Protein AF-A0A966BXL5-F1 (afdb_monomer)

Radius of gyration: 26.6 Å; Cα contacts (8 Å, |Δi|>4): 83; chains: 1; bounding box: 52×57×82 Å

Structure (mmCIF, N/CA/C/O backbone):
data_AF-A0A966BXL5-F1
#
_entry.id   AF-A0A966BXL5-F1
#
loop_
_atom_site.group_PDB
_atom_site.id
_atom_site.type_symbol
_atom_site.label_atom_id
_atom_site.label_alt_id
_atom_site.label_comp_id
_atom_site.label_asym_id
_atom_site.label_entity_id
_atom_site.label_seq_id
_atom_site.pdbx_PDB_ins_code
_atom_site.Cartn_x
_atom_site.Cartn_y
_atom_site.Cartn_z
_atom_site.occupancy
_atom_site.B_iso_or_equiv
_atom_site.auth_seq_id
_atom_site.auth_comp_id
_atom_site.auth_asym_id
_atom_site.auth_atom_id
_atom_site.pdbx_PDB_model_num
ATOM 1 N N . SER A 1 1 ? -5.227 21.941 1.242 1.00 85.50 1 SER A N 1
ATOM 2 C CA . SER A 1 1 ? -5.833 23.033 0.444 1.00 85.50 1 SER A CA 1
ATOM 3 C C . SER A 1 1 ? -5.958 22.589 -1.013 1.00 85.50 1 SER A C 1
ATOM 5 O O . SER A 1 1 ? -5.405 21.551 -1.364 1.00 85.50 1 SER A O 1
ATOM 7 N N . GLU A 1 2 ? -6.672 23.326 -1.870 1.00 92.81 2 GLU A N 1
ATOM 8 C CA . GLU A 1 2 ? -6.694 23.043 -3.322 1.00 92.81 2 GLU A CA 1
ATOM 9 C C . GLU A 1 2 ? -5.285 23.090 -3.938 1.00 92.81 2 GLU A C 1
ATOM 11 O O . GLU A 1 2 ? -4.953 22.291 -4.808 1.00 92.81 2 GLU A O 1
ATOM 16 N N . GLU A 1 3 ? -4.419 23.975 -3.438 1.00 92.44 3 GLU A N 1
ATOM 17 C CA . GLU A 1 3 ? -3.019 24.077 -3.865 1.00 92.44 3 GLU A CA 1
ATOM 18 C C . GLU A 1 3 ? -2.235 22.786 -3.590 1.00 92.44 3 GLU A C 1
ATOM 20 O O . GLU A 1 3 ? -1.544 22.294 -4.478 1.00 92.44 3 GLU A O 1
ATOM 25 N N . GLU A 1 4 ? -2.388 22.188 -2.403 1.00 88.31 4 GLU A N 1
ATOM 26 C CA . GLU A 1 4 ? -1.757 20.899 -2.072 1.00 88.31 4 GLU A CA 1
ATOM 27 C C . GLU A 1 4 ? -2.252 19.770 -2.981 1.00 88.31 4 GLU A C 1
ATOM 29 O O . GLU A 1 4 ? -1.454 18.964 -3.459 1.00 88.31 4 GLU A O 1
ATOM 34 N N . GLN A 1 5 ? -3.560 19.726 -3.260 1.00 89.19 5 GLN A N 1
ATOM 35 C CA . GLN A 1 5 ? -4.123 18.734 -4.180 1.00 89.19 5 GLN A CA 1
ATOM 36 C C . GLN A 1 5 ? -3.528 18.892 -5.583 1.00 89.19 5 GLN A C 1
ATOM 38 O O . GLN A 1 5 ? -3.108 17.905 -6.184 1.00 89.19 5 GLN A O 1
ATOM 43 N N . ASN A 1 6 ? -3.418 20.127 -6.075 1.00 93.88 6 ASN A N 1
ATOM 44 C CA . ASN A 1 6 ? -2.810 20.416 -7.370 1.00 93.88 6 ASN A CA 1
ATOM 45 C C . ASN A 1 6 ? -1.331 20.010 -7.414 1.00 93.88 6 ASN A C 1
ATOM 47 O O . ASN A 1 6 ? -0.905 19.391 -8.387 1.00 93.88 6 ASN A O 1
ATOM 51 N N . ILE A 1 7 ? -0.558 20.286 -6.360 1.00 91.94 7 ILE A N 1
ATOM 52 C CA . ILE A 1 7 ? 0.851 19.869 -6.265 1.00 91.94 7 ILE A CA 1
ATOM 53 C C . ILE A 1 7 ? 0.980 18.345 -6.396 1.00 91.94 7 ILE A C 1
ATOM 55 O O . ILE A 1 7 ? 1.804 17.868 -7.177 1.00 91.94 7 ILE A O 1
ATOM 59 N N . ILE A 1 8 ? 0.142 17.582 -5.688 1.00 90.25 8 ILE A N 1
ATOM 60 C CA . ILE A 1 8 ? 0.148 16.112 -5.745 1.00 90.25 8 ILE A CA 1
ATOM 61 C C . ILE A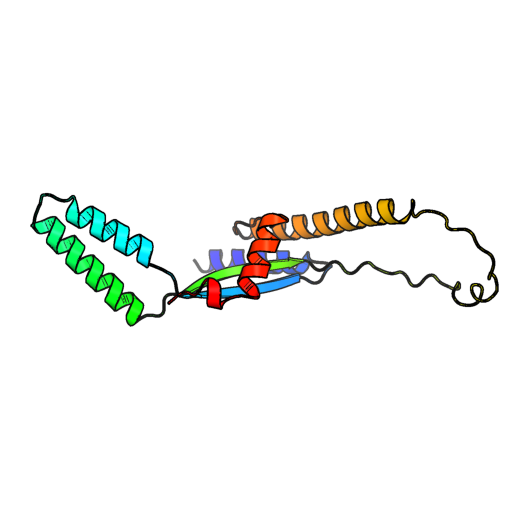 1 8 ? -0.223 15.615 -7.147 1.00 90.25 8 ILE A C 1
ATOM 63 O O . ILE A 1 8 ? 0.428 14.710 -7.670 1.00 90.25 8 ILE A O 1
ATOM 67 N N . ILE A 1 9 ? -1.234 16.219 -7.780 1.00 92.00 9 ILE A N 1
ATOM 68 C CA . ILE A 1 9 ? -1.662 15.860 -9.139 1.00 92.00 9 ILE A CA 1
ATOM 69 C C . ILE A 1 9 ? -0.531 16.102 -10.145 1.00 92.00 9 ILE A C 1
ATOM 71 O O . ILE A 1 9 ? -0.229 15.212 -10.940 1.00 92.00 9 ILE A O 1
ATOM 75 N N . TYR A 1 10 ? 0.137 17.257 -10.089 1.00 93.31 10 TYR A N 1
ATOM 76 C CA . TYR A 1 10 ? 1.263 17.552 -10.976 1.00 93.31 10 TYR A CA 1
ATOM 77 C C . TYR A 1 10 ? 2.456 16.627 -10.724 1.00 93.31 10 TYR A C 1
ATOM 79 O O . TYR A 1 10 ? 3.083 16.166 -11.677 1.00 93.31 10 TYR A O 1
ATOM 87 N N . ALA A 1 11 ? 2.755 16.302 -9.464 1.00 92.06 11 ALA A N 1
ATOM 88 C CA . ALA A 1 11 ? 3.804 15.344 -9.128 1.00 92.06 11 ALA A CA 1
ATOM 89 C C . ALA A 1 11 ? 3.490 13.944 -9.686 1.00 92.06 11 ALA A C 1
ATOM 91 O O . ALA A 1 11 ? 4.357 13.312 -10.289 1.00 92.06 11 ALA A O 1
ATOM 92 N N . TYR A 1 12 ? 2.238 13.490 -9.569 1.00 92.69 12 TYR A N 1
ATOM 93 C CA . TYR A 1 12 ? 1.795 12.216 -10.137 1.00 92.69 12 TYR A CA 1
ATOM 94 C C . TYR A 1 12 ? 1.835 12.209 -11.669 1.00 92.69 12 TYR A C 1
ATOM 96 O O . TYR A 1 12 ? 2.306 11.245 -12.269 1.00 92.69 12 TYR A O 1
ATOM 104 N N . GLN A 1 13 ? 1.418 13.299 -12.315 1.00 93.75 13 G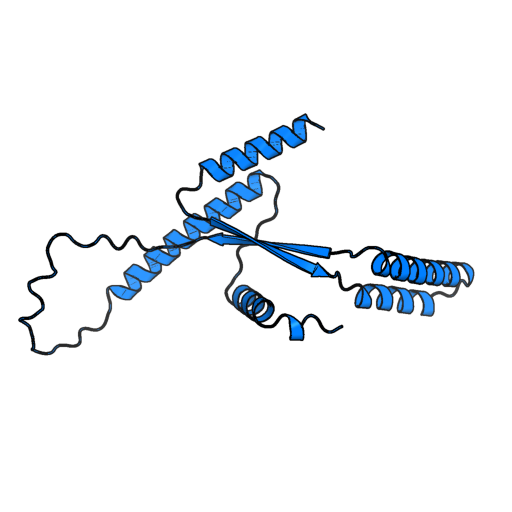LN A N 1
ATOM 105 C CA . GLN A 1 13 ? 1.534 13.450 -13.764 1.00 93.75 13 GLN A CA 1
ATOM 106 C C . GLN A 1 13 ? 2.998 13.380 -14.219 1.00 93.75 13 GLN A C 1
ATOM 108 O O . GLN A 1 13 ? 3.314 12.671 -15.174 1.00 93.75 13 GLN A O 1
ATOM 113 N N . ASN A 1 14 ? 3.898 14.082 -13.526 1.00 92.81 14 ASN A N 1
ATOM 114 C CA . ASN A 1 14 ? 5.327 14.043 -13.820 1.00 92.81 14 ASN A CA 1
ATOM 115 C C . ASN A 1 14 ? 5.889 12.629 -13.663 1.00 92.81 14 ASN A C 1
ATOM 117 O O . ASN A 1 14 ? 6.592 12.167 -14.557 1.00 92.81 14 ASN A O 1
ATOM 121 N N . PHE A 1 15 ? 5.524 11.922 -12.591 1.00 92.81 15 PHE A N 1
ATOM 122 C CA . PHE A 1 15 ? 5.886 10.520 -12.397 1.00 92.81 15 PHE A CA 1
ATOM 123 C C . PHE A 1 15 ? 5.473 9.657 -13.595 1.00 92.81 15 PHE A C 1
ATOM 125 O O . PHE A 1 15 ? 6.332 8.997 -14.180 1.00 92.81 15 PHE A O 1
ATOM 132 N N . LEU A 1 16 ? 4.203 9.716 -14.011 1.00 91.81 16 LEU A N 1
ATOM 133 C CA . LEU A 1 16 ? 3.710 8.941 -15.154 1.00 91.81 16 LEU A CA 1
ATOM 134 C C . LEU A 1 16 ? 4.462 9.266 -16.450 1.00 91.81 16 LEU A C 1
ATOM 136 O O . LEU A 1 16 ? 4.790 8.356 -17.205 1.00 91.81 16 LEU A O 1
ATOM 140 N N . ASN A 1 17 ? 4.786 10.540 -16.679 1.00 91.81 17 ASN A N 1
ATOM 141 C CA . ASN A 1 17 ? 5.532 10.976 -17.861 1.00 91.81 17 ASN A CA 1
ATOM 142 C C . ASN A 1 17 ? 6.990 10.497 -17.875 1.00 91.81 17 ASN A C 1
ATOM 144 O O . ASN A 1 17 ? 7.607 10.483 -18.937 1.00 91.81 17 ASN A O 1
ATOM 148 N N . THR A 1 18 ? 7.561 10.137 -16.721 1.00 90.62 18 THR A N 1
ATOM 149 C CA . THR A 1 18 ? 8.934 9.616 -16.672 1.00 90.62 18 THR A CA 1
ATOM 150 C C . THR A 1 18 ? 9.027 8.143 -17.063 1.00 90.62 18 THR A C 1
ATOM 152 O O . THR A 1 18 ? 10.097 7.708 -17.480 1.00 90.62 18 THR A O 1
ATOM 155 N N . LEU A 1 19 ? 7.945 7.370 -16.926 1.00 90.81 19 LEU A N 1
ATOM 156 C CA . LEU A 1 19 ? 7.962 5.926 -17.153 1.00 90.81 19 LEU A CA 1
ATOM 157 C C . LEU A 1 19 ? 8.064 5.609 -18.651 1.00 90.81 19 LEU A C 1
ATOM 159 O O . LEU A 1 19 ? 7.159 5.910 -19.425 1.00 90.81 19 LEU A O 1
ATOM 163 N N . ASP A 1 20 ? 9.144 4.940 -19.051 1.00 90.06 20 ASP A N 1
ATOM 164 C CA . ASP A 1 20 ? 9.371 4.438 -20.412 1.00 90.06 20 ASP A CA 1
ATOM 165 C C . ASP A 1 20 ? 9.017 2.942 -20.563 1.00 90.06 20 ASP A C 1
ATOM 167 O O . ASP A 1 20 ? 9.273 2.322 -21.597 1.00 90.06 20 ASP A O 1
ATOM 171 N N . PHE A 1 21 ? 8.392 2.350 -19.540 1.00 90.12 21 PHE A N 1
ATOM 172 C CA . PHE A 1 21 ? 7.945 0.957 -19.492 1.00 90.12 21 PHE A CA 1
ATOM 173 C C . PHE A 1 21 ? 6.533 0.829 -18.913 1.00 90.12 21 PHE A C 1
ATOM 175 O O . PHE A 1 21 ? 5.998 1.734 -18.274 1.00 90.12 21 PHE A O 1
ATOM 182 N N . SER A 1 22 ? 5.932 -0.347 -19.107 1.00 88.75 22 SER A N 1
ATOM 183 C CA . SER A 1 22 ? 4.628 -0.668 -18.525 1.00 88.75 22 SER A CA 1
ATOM 184 C C . SER A 1 22 ? 4.746 -0.958 -17.027 1.00 88.75 22 SER A C 1
ATOM 186 O O . SER A 1 22 ? 5.484 -1.856 -16.609 1.00 88.75 22 SER A O 1
ATOM 188 N N . ALA A 1 23 ? 3.971 -0.227 -16.231 1.00 90.56 23 ALA A N 1
ATOM 189 C CA . ALA A 1 23 ? 3.768 -0.481 -14.811 1.00 90.56 23 ALA A CA 1
ATOM 190 C C . ALA A 1 23 ? 2.288 -0.779 -14.549 1.00 90.56 23 ALA A C 1
ATOM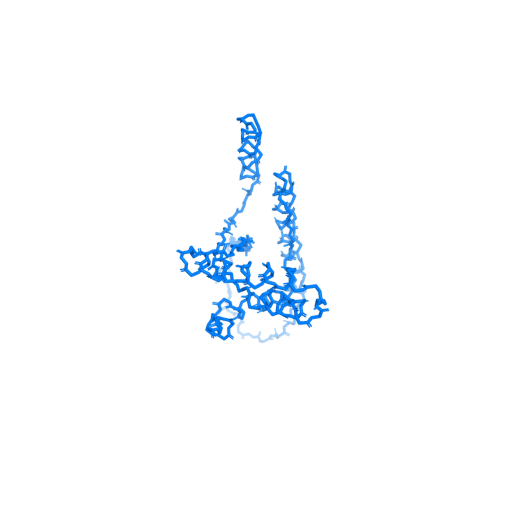 192 O O . ALA A 1 23 ? 1.404 -0.163 -15.145 1.00 90.56 23 ALA A O 1
ATOM 193 N N . GLN A 1 24 ? 2.014 -1.717 -13.649 1.00 91.88 24 GLN A N 1
ATOM 194 C CA . GLN A 1 24 ? 0.656 -2.065 -13.240 1.00 91.88 24 GLN A CA 1
ATOM 195 C C . GLN A 1 24 ? 0.476 -1.762 -11.758 1.00 91.88 24 GLN A C 1
ATOM 197 O O . GLN A 1 24 ? 1.291 -2.167 -10.936 1.00 91.88 24 GLN A O 1
ATOM 202 N N . ILE A 1 25 ? -0.617 -1.086 -11.410 1.00 92.00 25 ILE A N 1
ATOM 203 C CA . ILE A 1 25 ? -0.995 -0.846 -10.017 1.00 92.00 25 ILE A CA 1
ATOM 204 C C . ILE A 1 25 ? -2.073 -1.860 -9.640 1.00 92.00 25 ILE A C 1
ATOM 206 O O . ILE A 1 25 ? -3.129 -1.918 -10.269 1.00 92.00 25 ILE A O 1
ATOM 210 N N . ILE A 1 26 ? -1.802 -2.661 -8.614 1.00 91.44 26 ILE A N 1
ATOM 211 C CA . ILE A 1 26 ? -2.732 -3.639 -8.051 1.00 91.44 26 ILE A CA 1
ATOM 212 C C . ILE A 1 26 ? -3.162 -3.141 -6.677 1.00 91.44 26 ILE A C 1
ATOM 214 O O . ILE A 1 26 ? -2.330 -2.826 -5.828 1.00 91.44 26 ILE A O 1
ATOM 218 N N . ILE A 1 27 ? -4.472 -3.086 -6.453 1.00 91.94 27 ILE A N 1
ATOM 219 C CA . ILE A 1 27 ? -5.051 -2.696 -5.169 1.00 91.94 27 ILE A CA 1
ATOM 220 C C . ILE A 1 27 ? -5.666 -3.942 -4.547 1.00 91.94 27 ILE A C 1
ATOM 222 O O . ILE A 1 27 ? -6.641 -4.484 -5.066 1.00 91.94 27 ILE A O 1
ATOM 226 N N . HIS A 1 28 ? -5.105 -4.387 -3.429 1.00 87.88 28 HIS A N 1
ATOM 227 C CA . HIS A 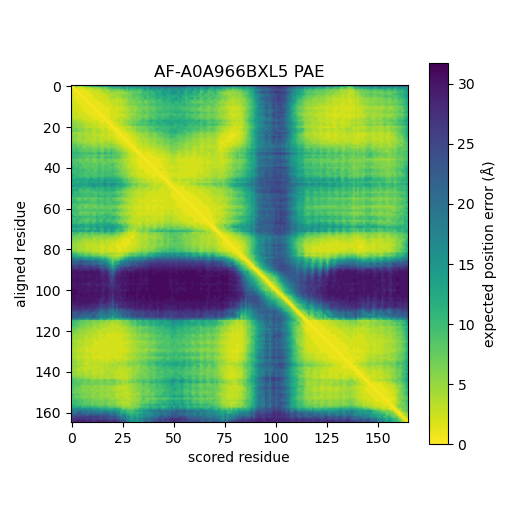1 28 ? -5.637 -5.498 -2.656 1.00 87.88 28 HIS A CA 1
ATOM 228 C C . HIS A 1 28 ? -6.387 -4.951 -1.440 1.00 87.88 28 HIS A C 1
ATOM 230 O O . HIS A 1 28 ? -5.784 -4.374 -0.537 1.00 87.88 28 HIS A O 1
ATOM 236 N N . SER A 1 29 ? -7.709 -5.111 -1.435 1.00 88.69 29 SER A N 1
ATOM 237 C CA . SER A 1 29 ? -8.587 -4.645 -0.360 1.00 88.69 29 SER A CA 1
ATOM 238 C C . SER A 1 29 ? -9.097 -5.833 0.447 1.00 88.69 29 SER A C 1
ATOM 240 O O . SER A 1 29 ? -9.695 -6.736 -0.129 1.00 88.69 29 SER A O 1
ATOM 242 N N . ARG A 1 30 ? -8.924 -5.799 1.770 1.00 84.12 30 ARG A N 1
ATOM 243 C CA . ARG A 1 30 ? -9.394 -6.835 2.704 1.00 84.12 30 ARG A CA 1
ATOM 244 C C . ARG A 1 30 ? -10.180 -6.218 3.854 1.00 84.12 30 ARG A C 1
ATOM 246 O O . ARG A 1 30 ? -9.962 -5.058 4.191 1.00 84.12 30 ARG A O 1
ATOM 253 N N . LYS A 1 31 ? -11.066 -6.987 4.491 1.00 83.94 31 LYS A N 1
ATOM 254 C CA . LYS A 1 31 ? -11.698 -6.544 5.744 1.00 83.94 31 LYS A CA 1
ATOM 255 C C . LYS A 1 31 ? -10.633 -6.406 6.829 1.00 83.94 31 LYS A C 1
ATOM 257 O O . LYS A 1 31 ? -9.791 -7.293 6.981 1.00 83.94 31 LYS A O 1
ATOM 262 N N . MET A 1 32 ? -10.675 -5.299 7.563 1.00 84.62 32 MET A N 1
ATOM 263 C CA . MET A 1 32 ? -9.755 -5.061 8.669 1.00 84.62 32 MET A CA 1
ATOM 264 C C . MET A 1 32 ? -10.019 -6.074 9.789 1.00 84.62 32 MET A C 1
ATOM 266 O O . MET A 1 32 ? -11.141 -6.173 10.285 1.00 84.62 32 MET A O 1
ATOM 270 N N . ASN A 1 33 ? -8.992 -6.824 10.194 1.00 83.44 33 ASN A N 1
ATOM 271 C CA . ASN A 1 33 ? -9.081 -7.708 11.353 1.00 83.44 33 ASN A CA 1
ATOM 272 C C . ASN A 1 33 ? -8.751 -6.911 12.627 1.00 83.44 33 ASN A C 1
ATOM 274 O O . ASN A 1 33 ? -7.617 -6.478 12.824 1.00 83.44 33 ASN A O 1
ATOM 278 N N . ILE A 1 34 ? -9.749 -6.731 13.492 1.00 86.69 34 ILE A N 1
ATOM 279 C CA . ILE A 1 34 ? -9.636 -6.002 14.765 1.00 86.69 34 ILE A CA 1
ATOM 280 C C . ILE A 1 34 ? -9.509 -6.910 15.986 1.00 86.69 34 ILE A C 1
ATOM 282 O O . ILE A 1 34 ? -9.405 -6.419 17.106 1.00 86.69 34 ILE A O 1
ATOM 286 N N . GLU A 1 35 ? -9.530 -8.224 15.805 1.00 88.06 35 GLU A N 1
ATOM 287 C CA . GLU A 1 35 ? -9.676 -9.190 16.891 1.00 88.06 35 GLU A CA 1
ATOM 288 C C . GLU A 1 35 ? -8.510 -9.100 17.884 1.00 88.06 35 GLU A C 1
ATOM 290 O O . GLU A 1 35 ? -8.710 -9.052 19.096 1.00 88.06 35 GLU A O 1
ATOM 295 N N . SER A 1 36 ? -7.286 -8.917 17.374 1.00 89.81 36 SER A N 1
ATOM 296 C CA . SER A 1 36 ? -6.104 -8.656 18.207 1.00 89.81 36 SER A CA 1
ATOM 297 C C . SER A 1 36 ? -6.215 -7.352 19.008 1.00 89.81 36 SER A C 1
ATOM 299 O O . SER A 1 36 ? -5.768 -7.281 20.153 1.00 89.81 36 SER A O 1
ATOM 301 N N . TYR A 1 37 ? -6.807 -6.308 18.423 1.00 90.38 37 TYR A N 1
ATOM 302 C CA . TYR A 1 37 ? -6.999 -5.027 19.099 1.00 90.38 37 TYR A CA 1
ATOM 303 C C . TYR A 1 37 ? -8.061 -5.132 20.200 1.00 90.38 37 TYR A C 1
ATOM 305 O O . TYR A 1 37 ? -7.805 -4.713 21.329 1.00 90.38 37 TYR A O 1
ATOM 313 N N . LEU A 1 38 ? -9.198 -5.772 19.912 1.00 92.00 38 LEU A N 1
ATOM 314 C CA . LEU A 1 38 ? -10.242 -6.038 20.903 1.00 92.00 38 LEU A CA 1
ATOM 315 C C . LEU A 1 38 ? -9.723 -6.913 22.052 1.00 92.00 38 LEU A C 1
ATOM 317 O O . LEU A 1 38 ? -9.984 -6.612 23.214 1.00 92.00 38 LEU A O 1
ATOM 321 N N . ALA A 1 39 ? -8.909 -7.930 21.758 1.00 93.31 39 ALA A N 1
ATOM 322 C CA . ALA A 1 39 ? -8.275 -8.758 22.782 1.00 93.31 39 ALA A CA 1
ATOM 323 C C . ALA A 1 39 ? -7.359 -7.941 23.712 1.00 93.31 39 ALA A C 1
ATOM 325 O O . ALA A 1 39 ? -7.388 -8.125 24.930 1.00 93.31 39 ALA A O 1
ATOM 326 N N . LYS A 1 40 ? -6.583 -6.990 23.167 1.00 94.75 40 LYS A N 1
ATOM 327 C CA . LYS A 1 40 ? -5.760 -6.068 23.974 1.00 94.75 40 LYS A CA 1
ATOM 328 C C . LYS A 1 40 ? -6.615 -5.174 24.871 1.00 94.75 40 LYS A C 1
ATOM 330 O O . LYS A 1 40 ? -6.254 -4.965 26.029 1.00 94.75 40 LYS A O 1
ATOM 335 N N . LEU A 1 41 ? -7.740 -4.665 24.366 1.00 94.44 41 LEU A N 1
ATOM 336 C CA . LEU A 1 41 ? -8.677 -3.875 25.167 1.00 94.44 41 LEU A CA 1
ATOM 337 C C . LEU A 1 41 ? -9.300 -4.711 26.291 1.00 94.44 41 LEU A C 1
ATOM 339 O O . LEU A 1 41 ? -9.315 -4.257 27.432 1.00 94.44 41 LEU A O 1
ATOM 343 N N . GLY A 1 42 ? -9.716 -5.949 26.011 1.00 94.19 42 GLY A N 1
ATOM 344 C CA . GLY A 1 42 ? -10.247 -6.866 27.027 1.00 94.19 42 GLY A CA 1
ATOM 345 C C . GLY A 1 42 ? -9.217 -7.228 28.104 1.00 94.19 42 GLY A C 1
ATOM 346 O O . GLY A 1 42 ? -9.537 -7.274 29.296 1.00 94.19 42 GLY A O 1
ATOM 347 N N . GLN A 1 43 ? -7.946 -7.399 27.722 1.00 95.75 43 GLN A N 1
ATOM 348 C CA . GLN A 1 43 ? -6.856 -7.581 28.684 1.00 95.75 43 GLN A CA 1
ATOM 349 C C . GLN A 1 43 ? -6.663 -6.329 29.551 1.00 95.75 43 GLN A C 1
ATOM 351 O O . GLN A 1 43 ? -6.521 -6.438 30.770 1.00 95.75 43 GLN A O 1
ATOM 356 N N . ARG A 1 44 ? -6.705 -5.133 28.946 1.00 93.88 44 ARG A N 1
ATOM 357 C CA . ARG A 1 44 ? -6.589 -3.869 29.682 1.00 93.88 44 ARG A CA 1
ATOM 358 C C . ARG A 1 44 ? -7.757 -3.665 3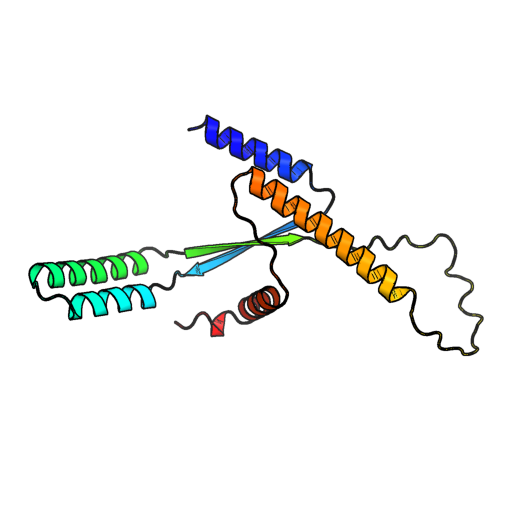0.646 1.00 93.88 44 ARG A C 1
ATOM 360 O O . ARG A 1 44 ? -7.505 -3.306 31.792 1.00 93.88 44 ARG A O 1
ATOM 367 N N . GLN A 1 45 ? -8.985 -3.960 30.222 1.00 94.31 45 GLN A N 1
ATOM 368 C CA . GLN A 1 45 ? -10.188 -3.919 31.059 1.00 94.31 45 GLN A CA 1
ATOM 369 C C . GLN A 1 45 ? -10.047 -4.829 32.283 1.00 94.31 45 GLN A C 1
ATOM 371 O O . GLN A 1 45 ? -10.333 -4.415 33.402 1.00 94.31 45 GLN A O 1
ATOM 376 N N . SER A 1 46 ? -9.544 -6.049 32.077 1.00 93.31 46 SER A N 1
ATOM 377 C CA . SER A 1 46 ? -9.349 -7.035 33.148 1.00 93.31 46 SER A CA 1
ATOM 378 C C . SER A 1 46 ? -8.266 -6.619 34.154 1.00 93.31 46 SER A C 1
ATOM 380 O O . SER A 1 46 ? -8.335 -7.002 35.317 1.00 93.31 46 SER A O 1
ATOM 382 N N . SER A 1 47 ? -7.265 -5.848 33.710 1.00 94.75 47 SER A N 1
ATOM 383 C CA . SER A 1 47 ? -6.180 -5.315 34.554 1.00 94.75 47 SER A CA 1
ATOM 384 C C . SER A 1 47 ? -6.513 -4.004 35.271 1.00 94.75 47 SER A C 1
ATOM 386 O O . SER A 1 47 ? -5.743 -3.565 36.119 1.00 94.75 47 SER A O 1
ATOM 388 N N . GLU A 1 48 ? -7.592 -3.329 34.878 1.00 94.00 48 GLU A N 1
ATOM 389 C CA . GLU A 1 48 ? -7.968 -2.042 35.455 1.00 94.00 48 GLU A CA 1
ATOM 390 C C . GLU A 1 48 ? -8.602 -2.259 36.832 1.00 94.00 48 GLU A C 1
ATOM 392 O O . GLU A 1 48 ? -9.348 -3.212 37.025 1.00 94.00 48 GLU A O 1
ATOM 397 N N . GLU A 1 49 ? -8.313 -1.402 37.806 1.00 93.81 49 GLU A N 1
ATOM 398 C CA . GLU A 1 49 ? -8.905 -1.513 39.150 1.00 93.81 49 GLU A CA 1
ATOM 399 C C . GLU A 1 49 ? -10.117 -0.591 39.297 1.00 93.81 49 GLU A C 1
ATOM 401 O O . GLU A 1 49 ? -11.060 -0.893 40.027 1.00 93.81 49 GLU A O 1
ATOM 406 N N . ASN A 1 50 ? -10.116 0.530 38.573 1.00 96.19 50 ASN A N 1
ATOM 407 C CA . ASN A 1 50 ? -11.187 1.508 38.623 1.00 96.19 50 ASN A CA 1
ATOM 408 C C . ASN A 1 50 ? -12.411 1.034 37.821 1.00 96.19 50 ASN A C 1
ATOM 410 O O . ASN A 1 50 ? -12.384 0.971 36.592 1.00 96.19 50 ASN A O 1
ATOM 414 N N . GLU A 1 51 ? -13.513 0.775 38.522 1.00 93.75 51 GLU A N 1
ATOM 415 C CA . GLU A 1 51 ? -14.774 0.307 37.932 1.00 93.75 51 GLU A CA 1
ATOM 416 C C . GLU A 1 51 ? -15.363 1.263 36.881 1.00 93.75 51 GLU A C 1
ATOM 418 O O . GLU A 1 51 ? -15.913 0.813 35.877 1.00 93.75 51 GLU A O 1
ATOM 423 N N . LEU A 1 52 ? -15.205 2.584 37.041 1.00 95.50 52 LEU A N 1
ATOM 424 C CA . LEU A 1 52 ? -15.668 3.541 36.028 1.00 95.50 52 LEU A CA 1
ATOM 425 C C . LEU A 1 52 ? -14.883 3.385 34.723 1.00 95.50 52 LEU A C 1
ATOM 427 O O . LEU A 1 52 ? -15.471 3.391 33.643 1.00 95.50 52 LEU A O 1
ATOM 431 N N . LEU A 1 53 ? -13.563 3.209 34.820 1.00 94.31 53 LEU A N 1
ATOM 432 C CA . LEU A 1 53 ? -12.711 3.002 33.650 1.00 94.31 53 LEU A CA 1
ATOM 433 C C . LEU A 1 53 ? -12.970 1.636 33.004 1.00 94.31 53 LEU A C 1
ATOM 435 O O . LEU A 1 53 ? -12.996 1.550 31.778 1.00 94.31 53 LEU A O 1
ATOM 439 N N . LYS A 1 54 ? -13.237 0.585 33.791 1.00 95.75 54 LYS A N 1
ATOM 440 C CA . LYS A 1 54 ? -13.664 -0.717 33.250 1.00 95.75 54 LYS A CA 1
ATOM 441 C C . LYS A 1 54 ? -14.929 -0.606 32.411 1.00 95.75 54 LYS A C 1
ATOM 443 O O . LYS A 1 54 ? -14.962 -1.144 31.306 1.00 95.75 54 LYS A O 1
ATOM 448 N N . ASN A 1 55 ? -15.946 0.086 32.925 1.00 95.38 55 ASN A N 1
ATOM 449 C CA . ASN A 1 55 ? -17.207 0.269 32.211 1.00 95.38 55 ASN A CA 1
ATOM 450 C C . ASN A 1 55 ? -16.999 1.060 30.915 1.00 95.38 55 ASN A C 1
ATOM 452 O O . ASN A 1 55 ? -17.470 0.629 29.868 1.00 95.38 55 ASN A O 1
ATOM 456 N N . GLN A 1 56 ? -16.200 2.134 30.945 1.00 95.75 56 GLN A N 1
ATOM 457 C CA . GLN A 1 56 ? -15.857 2.887 29.732 1.00 95.75 56 GLN A CA 1
ATOM 458 C C . GLN A 1 56 ? -15.141 2.032 28.680 1.00 95.75 56 GLN A C 1
ATOM 460 O O . GLN A 1 56 ? -15.432 2.150 27.492 1.00 95.75 56 GLN A O 1
ATOM 465 N N . ILE A 1 57 ? -14.216 1.158 29.094 1.00 95.19 57 ILE A N 1
ATOM 466 C CA . ILE A 1 57 ? -13.544 0.242 28.161 1.00 95.19 57 ILE A CA 1
ATOM 467 C C . ILE A 1 57 ? -14.553 -0.750 27.564 1.00 95.19 57 ILE A C 1
ATOM 469 O O . ILE A 1 57 ? -14.493 -1.008 26.364 1.00 95.19 57 ILE A O 1
ATOM 473 N N . SER A 1 58 ? -15.496 -1.262 28.362 1.00 95.50 58 SER A N 1
ATOM 474 C CA . SER A 1 58 ? -16.555 -2.163 27.885 1.00 95.50 58 SER A CA 1
ATOM 475 C C . SER A 1 58 ? -17.430 -1.503 26.819 1.00 95.50 58 SER A C 1
ATOM 477 O O . SER A 1 58 ? -17.596 -2.047 25.730 1.00 95.50 58 SER A O 1
ATOM 479 N N . GLU A 1 59 ? -17.932 -0.300 27.104 1.00 96.25 59 GLU A N 1
ATOM 480 C CA . GLU A 1 59 ? -18.753 0.477 26.169 1.00 96.25 59 GLU A CA 1
ATOM 481 C C . GLU A 1 59 ? -17.982 0.796 24.884 1.00 96.25 59 GLU A C 1
ATOM 483 O O . GLU A 1 59 ? -18.529 0.717 23.784 1.00 96.25 59 GLU A O 1
ATOM 488 N N . TYR A 1 60 ? -16.689 1.111 25.000 1.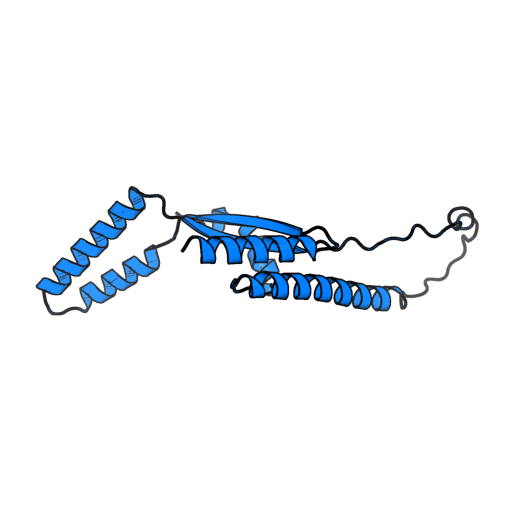00 96.31 60 TYR A N 1
ATOM 489 C CA . TYR A 1 60 ? -15.840 1.354 23.841 1.00 96.31 60 TYR A CA 1
ATOM 490 C C . TYR A 1 60 ? -15.646 0.096 22.981 1.00 96.31 60 TYR A C 1
ATOM 492 O O . TYR A 1 60 ? -15.721 0.184 21.756 1.00 96.31 60 TYR A O 1
ATOM 500 N N . ILE A 1 61 ? -15.440 -1.076 23.592 1.00 95.19 61 ILE A N 1
ATOM 501 C CA . ILE A 1 61 ? -15.347 -2.356 22.871 1.00 95.19 61 ILE A CA 1
ATOM 502 C C . ILE A 1 61 ? -16.645 -2.629 22.099 1.00 95.19 61 ILE A C 1
ATOM 504 O O . ILE A 1 61 ? -16.589 -2.932 20.905 1.00 95.19 61 ILE A O 1
ATOM 508 N N . GLU A 1 62 ? -17.804 -2.481 22.746 1.00 94.38 62 GLU A N 1
ATOM 509 C CA . GLU A 1 62 ? -19.116 -2.682 22.116 1.00 94.38 62 GLU A CA 1
ATOM 510 C C . GLU A 1 62 ? -19.364 -1.691 20.974 1.00 94.38 62 GLU A C 1
ATOM 512 O O . GLU A 1 62 ? -19.821 -2.077 19.893 1.00 94.38 62 GLU A O 1
ATOM 517 N N . PHE A 1 63 ? -19.003 -0.423 21.179 1.00 94.75 63 PHE A N 1
ATOM 518 C CA . PHE A 1 63 ? -19.077 0.603 20.146 1.00 94.75 63 PHE A CA 1
ATOM 519 C C . PHE A 1 63 ? -18.239 0.228 18.920 1.00 94.75 63 PHE A C 1
ATOM 521 O O . PHE A 1 63 ? -18.747 0.276 17.801 1.00 94.75 63 PHE A O 1
ATOM 528 N N . ILE A 1 64 ? -16.977 -0.175 19.111 1.00 92.31 64 ILE A N 1
ATOM 529 C CA . ILE A 1 64 ? -16.087 -0.559 18.006 1.00 92.31 64 ILE A CA 1
ATOM 530 C C . ILE A 1 64 ? -16.624 -1.790 17.268 1.00 92.31 64 ILE A C 1
ATOM 532 O O . ILE A 1 64 ? -16.589 -1.815 16.036 1.00 92.31 64 ILE A O 1
ATOM 536 N N . HIS A 1 65 ? -17.158 -2.777 17.993 1.00 88.12 65 HIS A N 1
ATOM 537 C CA . HIS A 1 65 ? -17.769 -3.963 17.394 1.00 88.12 65 HIS A CA 1
ATOM 538 C C . HIS A 1 65 ? -18.949 -3.586 16.487 1.00 88.12 65 HIS A C 1
ATOM 540 O O . HIS A 1 65 ? -18.929 -3.870 15.290 1.00 88.12 65 HIS A O 1
ATOM 546 N N . SER A 1 66 ? -19.925 -2.850 17.026 1.00 89.88 66 SER A N 1
ATOM 547 C CA . SER A 1 66 ? -21.103 -2.386 16.281 1.00 89.88 66 SER A CA 1
ATOM 548 C C . SER A 1 66 ? -20.732 -1.486 15.097 1.00 89.88 66 SER A C 1
ATOM 550 O O . SER A 1 66 ? -21.285 -1.609 13.997 1.00 89.88 66 SER A O 1
ATOM 552 N N . PHE A 1 67 ? -19.744 -0.605 15.286 1.00 90.69 67 PHE A N 1
ATOM 553 C CA . PHE A 1 67 ? -19.265 0.293 14.242 1.00 90.69 67 PHE A CA 1
ATOM 554 C C . PHE A 1 67 ? -18.709 -0.477 13.042 1.00 90.69 67 PHE A C 1
ATOM 556 O O . PHE A 1 67 ? -18.999 -0.100 11.908 1.00 90.69 67 PHE A O 1
ATOM 563 N N . ILE A 1 68 ? -17.952 -1.552 13.274 1.00 86.69 68 ILE A N 1
ATOM 564 C CA . ILE A 1 68 ? -17.308 -2.349 12.218 1.00 86.69 68 ILE A CA 1
ATOM 565 C C . ILE A 1 68 ? -18.266 -3.372 11.598 1.00 86.69 68 ILE A C 1
ATOM 567 O O . ILE A 1 68 ? -18.159 -3.673 10.409 1.00 86.69 68 ILE A O 1
ATOM 571 N N . GLU A 1 69 ? -19.241 -3.875 12.354 1.00 82.81 69 GLU A N 1
ATOM 572 C CA . GLU A 1 69 ? -20.329 -4.679 11.786 1.00 82.81 69 GLU A CA 1
ATOM 573 C C . GLU A 1 69 ? -21.194 -3.858 10.825 1.00 82.81 69 GLU A C 1
ATOM 575 O O . GLU A 1 69 ? -21.567 -4.336 9.752 1.00 82.81 69 GLU A O 1
ATOM 580 N N . THR A 1 70 ? -21.477 -2.604 11.188 1.00 85.12 70 THR A N 1
ATOM 581 C CA . THR A 1 70 ? -22.312 -1.703 10.382 1.00 85.12 70 THR A CA 1
ATOM 582 C C . THR A 1 70 ? -21.534 -1.091 9.217 1.00 85.12 70 THR A C 1
ATOM 584 O O . THR A 1 70 ? -22.069 -0.937 8.118 1.00 85.12 70 THR A O 1
ATOM 587 N N . ASN A 1 71 ? -20.262 -0.747 9.432 1.00 85.69 71 ASN A N 1
ATOM 588 C CA . ASN A 1 71 ? -19.396 -0.146 8.426 1.00 85.69 71 ASN A CA 1
ATOM 589 C C . ASN A 1 71 ? -18.297 -1.134 8.056 1.00 85.69 71 ASN A C 1
ATOM 591 O O . ASN A 1 71 ? -17.404 -1.403 8.852 1.00 85.69 71 ASN A O 1
ATOM 595 N N . ALA A 1 72 ? -18.312 -1.632 6.821 1.00 79.00 72 ALA A N 1
ATOM 596 C CA . ALA A 1 72 ? -17.266 -2.522 6.335 1.00 79.00 72 ALA A CA 1
ATOM 597 C C . ALA A 1 72 ? -15.932 -1.764 6.180 1.00 79.00 72 ALA A C 1
ATOM 599 O O . ALA A 1 72 ? -15.613 -1.250 5.105 1.00 79.00 72 ALA A O 1
ATOM 600 N N . VAL A 1 73 ? -15.159 -1.679 7.266 1.00 84.56 73 VAL A N 1
ATOM 601 C CA . VAL A 1 73 ? -13.842 -1.041 7.267 1.00 84.56 73 VAL A CA 1
ATOM 602 C C . VAL A 1 73 ? -12.852 -1.946 6.540 1.00 84.56 73 VAL A C 1
ATOM 604 O O . VAL A 1 73 ? -12.601 -3.085 6.943 1.00 84.56 73 VAL A O 1
ATOM 607 N N . MET A 1 74 ? -12.300 -1.429 5.445 1.00 86.44 74 MET A N 1
ATOM 608 C CA . MET A 1 74 ? -11.364 -2.150 4.592 1.00 86.44 74 MET A CA 1
ATOM 609 C C . MET A 1 74 ? -9.944 -1.629 4.785 1.00 86.44 74 MET A C 1
ATOM 611 O O . MET A 1 74 ? -9.707 -0.423 4.758 1.00 86.44 74 MET A O 1
ATOM 615 N N . GLU A 1 75 ? -8.996 -2.546 4.885 1.00 87.06 75 GLU A N 1
ATOM 616 C CA . GLU A 1 75 ? -7.575 -2.279 4.730 1.00 87.06 75 GLU A CA 1
ATOM 617 C C . GLU A 1 75 ? -7.201 -2.431 3.249 1.00 87.06 75 GLU A C 1
ATOM 619 O O . GLU A 1 75 ? -7.574 -3.415 2.604 1.00 87.06 75 GLU A O 1
ATOM 624 N N . LYS A 1 76 ? -6.485 -1.450 2.690 1.00 90.56 76 LYS A N 1
ATOM 625 C CA . LYS A 1 76 ? -6.065 -1.443 1.283 1.00 90.56 76 LYS A CA 1
ATOM 626 C C . LYS A 1 76 ? -4.548 -1.432 1.186 1.00 90.56 76 LYS A C 1
ATOM 628 O O . LYS A 1 76 ? -3.908 -0.494 1.649 1.00 90.56 76 LYS A O 1
ATOM 633 N N . ASN A 1 77 ? -4.008 -2.437 0.512 1.00 90.06 77 ASN A N 1
ATOM 634 C CA . ASN A 1 77 ? -2.604 -2.524 0.144 1.00 90.06 77 ASN A CA 1
ATOM 635 C C . ASN A 1 77 ? -2.444 -2.183 -1.340 1.00 90.06 77 ASN A C 1
ATOM 637 O O . ASN A 1 77 ? -3.206 -2.668 -2.180 1.00 90.06 77 ASN A O 1
ATOM 641 N N . PHE A 1 78 ? -1.457 -1.350 -1.659 1.00 93.81 78 PHE A N 1
ATOM 642 C CA . PHE A 1 78 ? -1.161 -0.908 -3.020 1.00 93.81 78 PHE A CA 1
ATOM 643 C C . PHE A 1 78 ? 0.167 -1.515 -3.462 1.00 93.81 78 PHE A C 1
ATOM 645 O O . PHE A 1 78 ? 1.193 -1.290 -2.825 1.00 93.81 78 PHE A O 1
ATOM 652 N N . PHE A 1 79 ? 0.145 -2.265 -4.558 1.00 93.38 79 PHE A N 1
ATOM 653 C CA . PHE A 1 79 ? 1.325 -2.883 -5.151 1.00 93.38 79 PHE A CA 1
ATOM 654 C C . PHE A 1 79 ? 1.568 -2.303 -6.537 1.00 93.38 79 PHE A C 1
ATOM 656 O O . PHE A 1 79 ? 0.623 -2.082 -7.295 1.00 93.38 79 PHE A O 1
ATOM 663 N N . VAL A 1 80 ? 2.836 -2.083 -6.880 1.00 93.94 80 VAL A N 1
ATOM 664 C CA . VAL A 1 80 ? 3.243 -1.646 -8.217 1.00 93.94 80 VAL A CA 1
ATOM 665 C C . VAL A 1 80 ? 4.102 -2.737 -8.834 1.00 93.94 80 VAL A C 1
ATOM 667 O O . VAL A 1 80 ? 5.161 -3.072 -8.313 1.00 93.94 80 VAL A O 1
ATOM 670 N N . VAL A 1 81 ? 3.628 -3.311 -9.935 1.00 93.38 81 VAL A N 1
ATOM 671 C CA . VAL A 1 81 ? 4.330 -4.343 -10.695 1.00 93.38 81 VAL A CA 1
ATOM 672 C C . VAL A 1 81 ? 5.079 -3.672 -11.838 1.00 93.38 81 VAL A C 1
ATOM 674 O O . VAL A 1 81 ? 4.474 -3.031 -12.700 1.00 93.38 81 VAL A O 1
ATOM 677 N N . VAL A 1 82 ? 6.401 -3.825 -11.833 1.00 92.56 82 VAL A N 1
ATOM 678 C CA . VAL A 1 82 ? 7.302 -3.308 -12.867 1.00 92.56 82 VAL A CA 1
ATOM 679 C C . VAL A 1 82 ? 7.575 -4.418 -13.870 1.00 92.56 82 VAL A C 1
ATOM 681 O O . VAL A 1 82 ? 8.170 -5.439 -13.528 1.00 92.56 82 VAL A O 1
ATOM 684 N N . SER A 1 83 ? 7.125 -4.233 -15.111 1.00 86.38 83 SER A N 1
ATOM 685 C CA . SER A 1 83 ? 7.312 -5.244 -16.152 1.00 86.38 83 SER A CA 1
ATOM 686 C C . SER A 1 83 ? 8.720 -5.162 -16.740 1.00 86.38 83 SER A C 1
ATOM 688 O O . SER A 1 83 ? 9.235 -4.078 -17.043 1.00 86.38 83 SER A O 1
ATOM 690 N N . TYR A 1 84 ? 9.334 -6.324 -16.952 1.00 84.75 84 TYR A N 1
ATOM 691 C CA . TYR A 1 84 ? 10.577 -6.448 -17.701 1.00 84.75 84 TYR A CA 1
ATOM 692 C C . TYR A 1 84 ? 10.391 -7.422 -18.858 1.00 84.75 84 TYR A C 1
ATOM 694 O O . TYR A 1 84 ? 10.543 -8.633 -18.706 1.00 84.75 84 TYR A O 1
ATOM 702 N N . ASP A 1 85 ? 10.081 -6.866 -20.024 1.00 75.12 85 ASP A N 1
ATOM 703 C CA . ASP A 1 85 ? 10.138 -7.595 -21.281 1.00 75.12 85 ASP A CA 1
ATOM 704 C C . ASP A 1 85 ? 11.538 -7.418 -21.874 1.00 75.12 85 ASP A C 1
ATOM 706 O O . ASP A 1 85 ? 11.911 -6.293 -22.235 1.00 75.12 85 ASP A O 1
ATOM 710 N N . PRO A 1 86 ? 12.353 -8.485 -21.967 1.00 68.31 86 PRO A N 1
ATOM 711 C CA . PRO A 1 86 ? 13.630 -8.378 -22.643 1.00 68.31 86 PRO A CA 1
ATOM 712 C C . PRO A 1 86 ? 13.352 -8.014 -24.100 1.00 68.31 86 PRO A C 1
ATOM 714 O O . PRO A 1 86 ? 12.608 -8.714 -24.788 1.00 68.31 86 PRO A O 1
ATOM 717 N N . ILE A 1 87 ? 13.968 -6.934 -24.584 1.00 61.81 87 ILE A N 1
ATOM 718 C CA . ILE A 1 87 ? 13.961 -6.612 -26.010 1.00 61.81 87 ILE A CA 1
ATOM 719 C C . ILE A 1 87 ? 14.750 -7.722 -26.698 1.00 61.81 87 ILE A C 1
ATOM 721 O O . ILE A 1 87 ? 15.974 -7.677 -26.819 1.00 61.81 87 ILE A O 1
ATOM 725 N N . VAL A 1 88 ? 14.045 -8.765 -27.127 1.00 56.84 88 VAL A N 1
ATOM 726 C CA . VAL A 1 88 ? 14.596 -9.757 -28.034 1.00 56.84 88 VAL A CA 1
ATOM 727 C C . VAL A 1 88 ? 14.657 -9.050 -29.373 1.00 56.84 88 VAL A C 1
ATOM 729 O O . VAL A 1 88 ? 13.699 -9.098 -30.137 1.00 56.84 88 VAL A O 1
ATOM 732 N N . ILE A 1 89 ? 15.753 -8.331 -29.638 1.00 55.12 89 ILE A N 1
ATOM 733 C CA . ILE A 1 89 ? 16.053 -7.855 -30.986 1.00 55.12 89 ILE A CA 1
ATOM 734 C C . ILE A 1 89 ? 16.013 -9.119 -31.847 1.00 55.12 89 ILE A C 1
ATOM 736 O O . ILE A 1 89 ? 16.868 -9.993 -31.660 1.00 55.12 89 ILE A O 1
ATOM 740 N N . PRO A 1 90 ? 15.018 -9.290 -32.738 1.00 46.53 90 PRO A N 1
ATOM 741 C CA . PRO A 1 90 ? 15.029 -10.406 -33.655 1.00 46.53 90 PRO A CA 1
ATOM 742 C C . PRO A 1 90 ? 16.236 -10.131 -34.533 1.00 46.53 90 PRO A C 1
ATOM 744 O O . PRO A 1 90 ? 16.214 -9.212 -35.350 1.00 46.53 90 PRO A O 1
ATOM 747 N N . GLY A 1 91 ? 17.334 -10.842 -34.279 1.00 46.97 91 GLY A N 1
ATOM 748 C CA . GLY A 1 91 ? 18.557 -10.671 -35.038 1.00 46.97 91 GLY A CA 1
ATOM 749 C C . GLY A 1 91 ? 18.214 -10.704 -36.521 1.00 46.97 91 GLY A C 1
ATOM 750 O O . GLY A 1 91 ? 17.634 -11.682 -37.007 1.00 46.97 91 GLY A O 1
ATOM 751 N N . GLY A 1 92 ? 18.539 -9.618 -37.221 1.00 48.44 92 GLY A N 1
ATOM 752 C CA . GLY A 1 92 ? 18.511 -9.592 -38.670 1.00 48.44 92 GLY A CA 1
ATOM 753 C C . GLY A 1 92 ? 19.252 -10.820 -39.201 1.00 48.44 92 GLY A C 1
ATOM 754 O O . GLY A 1 92 ? 20.414 -11.049 -38.875 1.00 48.44 92 GLY A O 1
ATOM 755 N N . GLY A 1 93 ? 18.547 -11.638 -39.983 1.00 51.19 93 GLY A N 1
ATOM 756 C CA . GLY A 1 93 ? 19.151 -12.556 -40.947 1.00 51.19 93 GLY A CA 1
ATOM 757 C C . GLY A 1 93 ? 19.935 -13.767 -40.427 1.00 51.19 93 GLY A C 1
ATOM 758 O O . GLY A 1 93 ? 20.969 -14.076 -41.010 1.00 51.19 93 GLY A O 1
ATOM 759 N N . LYS A 1 94 ? 19.473 -14.509 -39.407 1.00 49.56 94 LYS A N 1
ATOM 760 C CA . LYS A 1 94 ? 20.120 -15.792 -39.022 1.00 49.56 94 LYS A CA 1
ATOM 761 C C . LYS A 1 94 ? 19.208 -17.015 -38.840 1.00 49.56 94 LYS A C 1
ATOM 763 O O . LYS A 1 94 ? 19.632 -18.003 -38.260 1.00 49.56 94 LYS A O 1
ATOM 768 N N . LYS A 1 95 ? 17.983 -17.020 -39.379 1.00 51.66 95 LYS A N 1
ATOM 769 C CA . LYS A 1 95 ? 17.058 -18.173 -39.246 1.00 51.66 95 LYS A CA 1
ATOM 770 C C . LYS A 1 95 ? 17.051 -19.190 -40.405 1.00 51.66 95 LYS A C 1
ATOM 772 O O . LYS A 1 95 ? 16.177 -20.044 -40.427 1.00 51.66 95 LYS A O 1
ATOM 777 N N . ILE A 1 96 ? 18.006 -19.149 -41.343 1.00 55.59 96 ILE A N 1
ATOM 778 C CA . ILE A 1 96 ? 18.041 -20.100 -42.483 1.00 55.59 96 ILE A CA 1
ATOM 779 C C . ILE A 1 96 ? 19.257 -21.054 -42.457 1.00 55.59 96 ILE A C 1
ATOM 781 O O . ILE A 1 96 ? 19.237 -22.069 -43.144 1.00 55.59 96 ILE A O 1
ATOM 785 N N . LEU A 1 97 ? 20.287 -20.818 -41.630 1.00 49.88 97 LEU A N 1
ATOM 786 C CA . LEU A 1 97 ? 21.518 -21.633 -41.668 1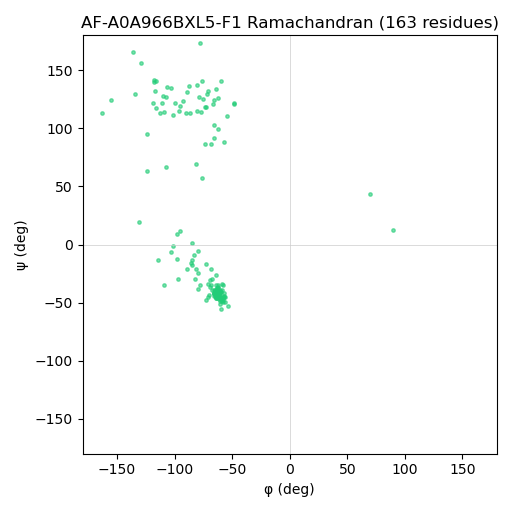.00 49.88 97 LEU A CA 1
ATOM 787 C C . LEU A 1 97 ? 21.615 -22.772 -40.630 1.00 49.88 97 LEU A C 1
ATOM 789 O O . LEU A 1 97 ? 22.474 -23.636 -40.777 1.00 49.88 97 LEU A O 1
ATOM 793 N N . ASP A 1 98 ? 20.746 -22.822 -39.615 1.00 49.59 98 ASP A N 1
ATOM 794 C CA . ASP A 1 98 ? 20.893 -23.766 -38.485 1.00 49.59 98 ASP A CA 1
ATOM 795 C C . ASP A 1 98 ? 20.318 -25.173 -38.724 1.00 49.59 98 ASP A C 1
ATOM 797 O O . ASP A 1 98 ? 20.423 -26.045 -37.865 1.00 49.59 98 ASP A O 1
ATOM 801 N N . VAL A 1 99 ? 19.762 -25.450 -39.907 1.00 54.88 99 VAL A N 1
ATOM 802 C CA . VAL A 1 99 ? 19.246 -26.793 -40.244 1.00 54.88 99 VAL A CA 1
ATOM 803 C C . VAL A 1 99 ? 20.361 -27.742 -40.732 1.00 54.88 99 VAL A C 1
ATOM 805 O O . VAL A 1 99 ? 20.136 -28.944 -40.834 1.00 54.88 99 VAL A O 1
ATOM 808 N N . PHE A 1 100 ? 21.587 -27.253 -40.975 1.00 50.09 100 PHE A N 1
ATOM 809 C CA . PHE A 1 100 ? 22.674 -28.062 -41.557 1.00 50.09 100 PHE A CA 1
ATOM 810 C C . PHE A 1 100 ? 23.764 -28.562 -40.592 1.00 50.09 100 PHE A C 1
ATOM 812 O O . PHE A 1 100 ? 24.571 -29.391 -41.004 1.00 50.09 100 PHE A O 1
ATOM 819 N N . ASN A 1 101 ? 23.786 -28.160 -39.316 1.00 42.66 101 ASN A N 1
ATOM 820 C CA . ASN A 1 101 ? 24.828 -28.598 -38.371 1.00 42.66 101 ASN A CA 1
ATOM 821 C C . ASN A 1 101 ? 24.309 -29.599 -37.330 1.00 42.66 101 ASN A C 1
ATOM 823 O O . ASN A 1 101 ? 24.288 -29.350 -36.126 1.00 42.66 101 ASN A O 1
ATOM 827 N N . PHE A 1 102 ? 23.946 -30.788 -37.812 1.00 48.03 102 PHE A N 1
ATOM 828 C CA . PHE A 1 102 ? 23.707 -31.975 -36.991 1.00 48.03 102 PHE A CA 1
ATOM 829 C C . PHE A 1 102 ? 25.047 -32.660 -36.648 1.00 48.03 102 PHE A C 1
ATOM 831 O O . PHE A 1 102 ? 25.363 -33.734 -37.150 1.00 48.03 102 PHE A O 1
ATOM 838 N N . SER A 1 103 ? 25.883 -32.043 -35.806 1.00 46.72 103 SER A N 1
ATOM 839 C CA . SER A 1 103 ? 27.037 -32.740 -35.212 1.00 46.72 103 SER A CA 1
ATOM 840 C C . SER A 1 103 ? 27.466 -32.100 -33.896 1.00 46.72 103 SER A C 1
ATOM 842 O O . SER A 1 103 ? 27.725 -30.901 -33.826 1.00 46.72 103 SER A O 1
ATOM 844 N N . GLY A 1 104 ? 27.510 -32.924 -32.851 1.00 50.88 104 GLY A N 1
ATOM 845 C CA . GLY A 1 104 ? 27.526 -32.511 -31.456 1.00 50.88 104 GLY A CA 1
ATOM 846 C C . GLY A 1 104 ? 28.690 -31.630 -31.004 1.00 50.88 104 GLY A C 1
ATOM 847 O O . GLY A 1 104 ? 29.855 -31.895 -31.287 1.00 50.88 104 GLY A O 1
ATOM 848 N N . LYS A 1 105 ? 28.350 -30.663 -30.149 1.00 39.62 105 LYS A N 1
ATOM 849 C CA . LYS A 1 105 ? 29.138 -30.286 -28.970 1.00 39.62 105 LYS A CA 1
ATOM 850 C C . LYS A 1 105 ? 28.266 -29.462 -28.023 1.00 39.62 105 LYS A C 1
ATOM 852 O O . LYS A 1 105 ? 27.868 -28.349 -28.345 1.00 39.62 105 LYS A O 1
ATOM 857 N N . LYS A 1 106 ? 27.976 -30.024 -26.844 1.00 51.44 106 LYS A N 1
ATOM 858 C CA . LYS A 1 106 ? 27.489 -29.276 -25.677 1.00 51.44 106 LYS A CA 1
ATOM 859 C C . LYS A 1 106 ? 28.582 -28.282 -25.281 1.00 51.44 106 LYS A C 1
ATOM 861 O O . LYS A 1 106 ? 29.543 -28.680 -24.627 1.00 51.44 106 LYS A O 1
ATOM 866 N N . ASN A 1 107 ? 28.440 -27.023 -25.680 1.00 39.78 107 ASN A N 1
ATOM 867 C CA . ASN A 1 107 ? 29.151 -25.921 -25.045 1.00 39.78 107 ASN A CA 1
ATOM 868 C C . ASN A 1 107 ? 28.245 -25.347 -23.957 1.00 39.78 107 ASN A C 1
ATOM 870 O O . ASN A 1 107 ? 27.085 -25.034 -24.193 1.00 39.78 107 ASN A O 1
ATOM 874 N N . LYS A 1 108 ? 28.791 -25.327 -22.746 1.00 44.25 108 LYS A N 1
ATOM 875 C CA . LYS A 1 108 ? 28.156 -24.912 -21.501 1.00 44.25 108 LYS A CA 1
ATOM 876 C C . LYS A 1 108 ? 27.986 -23.386 -21.528 1.00 44.25 108 LYS A C 1
ATOM 878 O O . LYS A 1 108 ? 28.939 -22.679 -21.843 1.00 44.25 108 LYS A O 1
ATOM 883 N N . ASP A 1 109 ? 26.773 -22.929 -21.238 1.00 47.84 109 ASP A N 1
ATOM 884 C CA . ASP A 1 109 ? 26.293 -21.543 -21.247 1.00 47.84 109 ASP A CA 1
ATOM 885 C C . ASP A 1 109 ? 27.091 -20.592 -20.337 1.00 47.84 109 ASP A C 1
ATOM 887 O O . ASP A 1 109 ? 26.725 -20.365 -19.191 1.00 47.84 109 ASP A O 1
ATOM 891 N N . SER A 1 110 ? 28.168 -19.988 -20.838 1.00 48.66 110 SER A N 1
ATOM 892 C CA . SER A 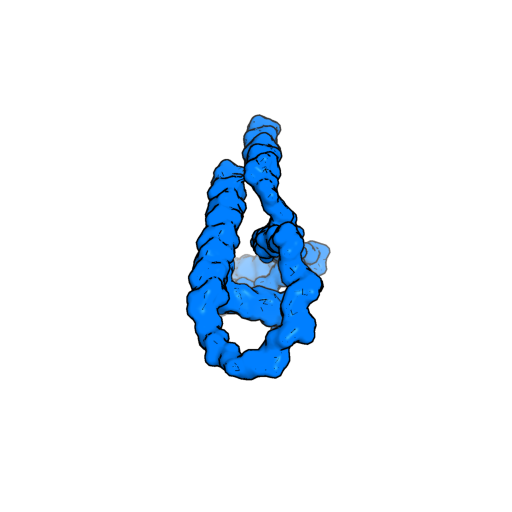1 110 ? 28.842 -18.866 -20.152 1.00 48.66 110 SER A CA 1
ATOM 893 C C . SER A 1 110 ? 28.270 -17.497 -20.547 1.00 48.66 110 SER A C 1
ATOM 895 O O . SER A 1 110 ? 28.411 -16.534 -19.808 1.00 48.66 110 SER A O 1
ATOM 897 N N . GLY A 1 111 ? 27.593 -17.399 -21.699 1.00 52.03 111 GLY A N 1
ATOM 898 C CA . GLY A 1 111 ? 26.975 -16.149 -22.175 1.00 52.03 111 GLY A CA 1
ATOM 899 C C . GLY A 1 111 ? 25.561 -15.887 -21.638 1.00 52.03 111 GLY A C 1
ATOM 900 O O . GLY A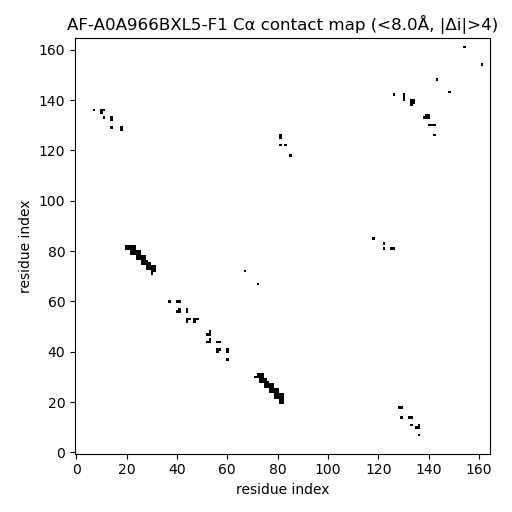 1 111 ? 25.067 -14.765 -21.726 1.00 52.03 111 GLY A O 1
ATOM 901 N N . ALA A 1 112 ? 24.891 -16.903 -21.082 1.00 58.16 112 ALA A N 1
ATOM 902 C CA . ALA A 1 112 ? 23.535 -16.760 -20.550 1.00 58.16 112 ALA A CA 1
ATOM 903 C C . ALA A 1 112 ? 23.512 -16.075 -19.171 1.00 58.16 112 ALA A C 1
ATOM 905 O O . ALA A 1 112 ? 22.604 -15.290 -18.901 1.00 58.16 112 ALA A O 1
ATOM 906 N N . GLU A 1 113 ? 24.521 -16.331 -18.330 1.00 59.12 113 GLU A N 1
ATOM 907 C CA . GLU A 1 113 ? 24.650 -15.733 -16.991 1.00 59.12 113 GLU A CA 1
ATOM 908 C C . GLU A 1 113 ? 24.989 -14.237 -17.067 1.00 59.12 113 GLU A C 1
ATOM 910 O O . GLU A 1 113 ? 24.332 -13.428 -16.415 1.00 59.12 113 GLU A O 1
ATOM 915 N N . GLU A 1 114 ? 25.913 -13.837 -17.947 1.00 59.97 114 GLU A N 1
ATOM 916 C CA . GLU A 1 114 ? 26.243 -12.418 -18.167 1.00 59.97 114 GLU A CA 1
ATOM 917 C C . GLU A 1 114 ? 25.030 -11.626 -18.695 1.00 59.97 114 GLU A C 1
ATOM 919 O O . GLU A 1 114 ? 24.794 -10.483 -18.306 1.00 59.97 114 GLU A O 1
ATOM 924 N N . SER A 1 115 ? 24.186 -12.264 -19.515 1.00 80.31 115 SER A N 1
ATOM 925 C CA . SER A 1 115 ? 22.922 -11.678 -19.970 1.00 80.31 115 SER A CA 1
ATOM 926 C C . SER A 1 115 ? 21.882 -11.553 -18.849 1.00 80.31 115 SER A C 1
ATOM 928 O O . SER A 1 115 ? 21.055 -10.645 -18.898 1.00 80.31 115 SER A O 1
ATOM 930 N N . PHE A 1 116 ? 21.881 -12.446 -17.855 1.00 83.31 116 PHE A N 1
ATOM 931 C CA . PHE A 1 116 ? 20.927 -12.398 -16.744 1.00 83.31 116 PHE A CA 1
ATOM 932 C C . PHE A 1 116 ? 21.232 -11.252 -15.779 1.00 83.31 116 PHE A C 1
ATOM 934 O O . PHE A 1 116 ? 20.335 -10.468 -15.475 1.00 83.31 116 PHE A O 1
ATOM 941 N N . GLU A 1 117 ? 22.492 -11.102 -15.370 1.00 86.19 117 GLU A N 1
ATOM 942 C CA . GLU A 1 117 ? 22.925 -10.006 -14.492 1.00 86.19 117 GLU A CA 1
ATOM 943 C C . GLU A 1 117 ? 22.602 -8.637 -15.107 1.00 86.19 117 GLU A C 1
ATOM 945 O O . GLU A 1 117 ? 22.050 -7.756 -14.450 1.00 86.19 117 GLU A O 1
ATOM 950 N N . GLN A 1 118 ? 22.828 -8.474 -16.414 1.00 85.50 118 GLN A N 1
ATOM 951 C CA . GLN A 1 118 ? 22.460 -7.251 -17.134 1.00 85.50 118 GLN A CA 1
ATOM 952 C C . GLN A 1 118 ? 20.948 -6.977 -17.109 1.00 85.50 118 GLN A C 1
ATOM 954 O O . GLN A 1 118 ? 20.532 -5.832 -16.927 1.00 85.50 118 GLN A O 1
ATOM 959 N N . LYS A 1 119 ? 20.116 -8.014 -17.272 1.00 87.69 119 LYS A N 1
ATOM 960 C CA . LYS A 1 119 ? 18.649 -7.892 -17.193 1.00 87.69 119 LYS A CA 1
ATOM 961 C C . LYS A 1 119 ? 18.198 -7.504 -15.787 1.00 87.69 119 LYS A C 1
ATOM 963 O O . LYS A 1 119 ? 17.322 -6.655 -15.645 1.00 87.69 119 LYS A O 1
ATOM 968 N N . LEU A 1 120 ? 18.814 -8.090 -14.762 1.00 88.81 120 LEU A N 1
ATOM 969 C CA . LEU A 1 120 ? 18.521 -7.784 -13.365 1.00 88.81 120 LEU A CA 1
ATOM 970 C C . LEU A 1 120 ? 18.872 -6.330 -13.029 1.00 88.81 120 LEU A C 1
ATOM 972 O O . LEU A 1 120 ? 18.060 -5.629 -12.431 1.00 88.81 120 LEU A O 1
ATOM 976 N N . ILE A 1 121 ? 20.036 -5.852 -13.480 1.00 90.38 121 ILE A N 1
ATOM 977 C CA . ILE A 1 121 ? 20.446 -4.450 -13.322 1.00 90.38 121 ILE A CA 1
ATOM 978 C C . ILE A 1 121 ? 19.416 -3.509 -13.960 1.00 90.38 121 ILE A C 1
ATOM 980 O O . ILE A 1 121 ? 19.010 -2.537 -13.329 1.00 90.38 121 ILE A O 1
ATOM 984 N N . GLN A 1 122 ? 18.944 -3.810 -15.174 1.00 89.56 122 GLN A N 1
ATOM 985 C CA . GLN A 1 122 ? 17.925 -2.992 -15.841 1.00 89.56 122 GLN A CA 1
ATOM 986 C C . GLN A 1 122 ? 16.579 -3.004 -15.102 1.00 89.56 122 GLN A C 1
ATOM 988 O O . GLN A 1 122 ? 15.944 -1.960 -14.968 1.00 89.56 122 GLN A O 1
ATOM 993 N N . LEU A 1 123 ? 16.131 -4.161 -14.604 1.00 91.38 123 LEU A N 1
ATOM 994 C CA . LEU A 1 123 ? 14.906 -4.252 -13.804 1.00 91.38 123 LEU A CA 1
ATOM 995 C C . LEU A 1 123 ? 15.024 -3.445 -12.501 1.00 91.38 123 LEU A C 1
ATOM 997 O O . LEU A 1 123 ? 14.085 -2.737 -12.132 1.00 91.38 123 LEU A O 1
ATOM 1001 N N . ASN A 1 124 ? 16.175 -3.505 -11.832 1.00 92.25 124 ASN A N 1
ATOM 1002 C CA . ASN A 1 124 ? 16.425 -2.723 -10.622 1.00 92.25 124 ASN A CA 1
ATOM 1003 C C . ASN A 1 124 ? 16.406 -1.221 -10.918 1.00 92.25 124 ASN A C 1
ATOM 1005 O O . ASN A 1 124 ? 15.728 -0.486 -10.214 1.00 92.25 124 ASN A O 1
ATOM 1009 N N . GLN A 1 125 ? 17.020 -0.775 -12.018 1.00 92.38 125 GLN A N 1
ATOM 1010 C CA . GLN A 1 125 ? 16.954 0.628 -12.450 1.00 92.38 125 GLN A CA 1
ATOM 1011 C C . GLN A 1 125 ? 15.509 1.104 -12.664 1.00 92.38 125 GLN A C 1
ATOM 1013 O O . GLN A 1 125 ? 15.135 2.179 -12.195 1.00 92.38 125 GLN A O 1
ATOM 1018 N N . ARG A 1 126 ? 14.671 0.290 -13.322 1.00 92.94 126 ARG A N 1
ATOM 1019 C CA . ARG A 1 126 ? 13.239 0.593 -13.491 1.00 92.94 126 ARG A CA 1
ATOM 1020 C C . ARG A 1 126 ? 12.511 0.665 -12.150 1.00 92.94 126 ARG A C 1
ATOM 1022 O O . ARG A 1 126 ? 11.672 1.538 -11.938 1.00 92.94 126 ARG A O 1
ATOM 1029 N N . THR A 1 127 ? 12.841 -0.241 -11.237 1.00 93.94 127 THR A N 1
ATOM 1030 C CA . THR A 1 127 ? 12.263 -0.278 -9.889 1.00 93.94 127 THR A CA 1
ATOM 1031 C C . THR A 1 127 ? 12.654 0.965 -9.086 1.00 93.94 127 THR A C 1
ATOM 1033 O O . THR A 1 127 ? 11.784 1.611 -8.504 1.00 93.94 127 THR A O 1
ATOM 1036 N N . ASP A 1 128 ? 13.922 1.371 -9.131 1.00 93.81 128 ASP A N 1
ATOM 1037 C CA . ASP A 1 128 ? 14.435 2.569 -8.458 1.00 93.81 128 ASP A CA 1
ATOM 1038 C C . ASP A 1 128 ? 13.799 3.851 -8.999 1.00 93.81 128 ASP A C 1
ATOM 1040 O O . ASP A 1 128 ? 13.486 4.771 -8.235 1.00 93.81 128 ASP A O 1
ATOM 1044 N N . GLN A 1 129 ? 13.550 3.903 -10.310 1.00 93.44 129 GLN A N 1
ATOM 1045 C CA . GLN A 1 129 ? 12.824 5.001 -10.937 1.00 93.44 129 GLN A CA 1
ATOM 1046 C C . GLN A 1 129 ? 11.394 5.105 -10.392 1.00 93.44 129 GLN A C 1
ATOM 1048 O O . GLN A 1 129 ? 10.943 6.202 -10.053 1.00 93.44 129 GLN A O 1
ATOM 1053 N N . VAL A 1 130 ? 10.696 3.972 -10.247 1.00 94.81 130 VAL A N 1
ATOM 1054 C CA . VAL A 1 130 ? 9.349 3.938 -9.658 1.00 94.81 130 VAL A CA 1
ATOM 1055 C C . VAL A 1 130 ? 9.364 4.378 -8.199 1.00 94.81 130 VAL A C 1
ATOM 1057 O O . VAL A 1 130 ? 8.551 5.215 -7.805 1.00 94.81 130 VAL A O 1
ATOM 1060 N N . ILE A 1 131 ? 10.302 3.861 -7.404 1.00 94.88 131 ILE A N 1
ATOM 1061 C CA . ILE A 1 131 ? 10.446 4.220 -5.988 1.00 94.88 131 ILE A CA 1
ATOM 1062 C C . ILE A 1 131 ? 10.692 5.718 -5.845 1.00 94.88 131 ILE A C 1
ATOM 1064 O O . ILE A 1 131 ? 10.014 6.378 -5.056 1.00 94.88 131 ILE A O 1
ATOM 1068 N N . SER A 1 132 ? 11.624 6.265 -6.624 1.00 92.88 132 SER A N 1
ATOM 1069 C CA . SER A 1 132 ? 11.980 7.683 -6.576 1.00 92.88 132 SER A CA 1
ATOM 1070 C C . SER A 1 132 ? 10.808 8.568 -6.988 1.00 92.88 132 SER A C 1
ATOM 1072 O O . SER A 1 132 ? 10.492 9.530 -6.289 1.00 92.88 132 SER A O 1
ATOM 1074 N N . GLY A 1 133 ? 10.123 8.220 -8.081 1.00 92.81 133 GLY A N 1
ATOM 1075 C CA . GLY A 1 133 ? 8.982 8.982 -8.579 1.00 92.81 133 GLY A CA 1
ATOM 1076 C C . GLY A 1 133 ? 7.803 9.002 -7.606 1.00 92.81 133 GLY A C 1
ATOM 1077 O O . GLY A 1 133 ? 7.244 10.060 -7.337 1.00 92.81 133 GLY A O 1
ATOM 1078 N N . LEU A 1 134 ? 7.465 7.864 -6.999 1.00 93.31 134 LEU A N 1
ATOM 1079 C CA . LEU A 1 134 ? 6.406 7.800 -5.989 1.00 93.31 134 LEU A CA 1
ATOM 1080 C C . LEU A 1 134 ? 6.811 8.471 -4.665 1.00 93.31 134 LEU A C 1
ATOM 1082 O O . LEU A 1 134 ? 5.977 9.109 -4.021 1.00 93.31 134 LEU A O 1
ATOM 1086 N N . SER A 1 135 ? 8.092 8.400 -4.288 1.00 92.56 135 SER A N 1
ATOM 1087 C CA . SER A 1 135 ? 8.616 9.092 -3.100 1.00 92.56 135 SER A CA 1
ATOM 1088 C C . SER A 1 135 ? 8.530 10.613 -3.230 1.00 92.56 135 SER A C 1
ATOM 1090 O O . SER A 1 135 ? 8.231 11.291 -2.250 1.00 92.56 135 SER A O 1
ATOM 1092 N N . GLN A 1 136 ? 8.712 11.162 -4.437 1.00 88.00 136 GLN A N 1
ATOM 1093 C CA . GLN A 1 136 ? 8.534 12.598 -4.705 1.00 88.00 136 GLN A CA 1
ATOM 1094 C C . GLN A 1 136 ? 7.089 13.076 -4.506 1.00 88.00 136 GLN A C 1
ATOM 1096 O O . GLN A 1 136 ? 6.869 14.239 -4.182 1.00 88.00 136 GLN A O 1
ATOM 1101 N N . ILE A 1 137 ? 6.110 12.181 -4.651 1.00 90.94 137 ILE A N 1
ATOM 1102 C CA . ILE A 1 137 ? 4.689 12.457 -4.385 1.00 90.94 137 ILE A CA 1
ATOM 1103 C C . ILE A 1 137 ? 4.392 12.392 -2.871 1.00 90.94 137 ILE A C 1
ATOM 1105 O O . ILE A 1 137 ? 3.295 12.719 -2.426 1.00 90.94 137 ILE A O 1
ATOM 1109 N N . GLY A 1 138 ? 5.372 11.992 -2.053 1.00 89.25 138 GLY A N 1
ATOM 1110 C CA . GLY A 1 138 ? 5.233 11.832 -0.605 1.00 89.25 138 GLY A CA 1
ATOM 1111 C C . GLY A 1 138 ? 4.773 10.436 -0.178 1.00 89.25 138 GLY A C 1
ATOM 1112 O O . GLY A 1 138 ? 4.399 10.245 0.979 1.00 89.25 138 GLY A O 1
ATOM 1113 N N . LEU A 1 139 ? 4.791 9.451 -1.082 1.00 92.56 139 LEU A N 1
ATOM 1114 C CA . LEU A 1 139 ? 4.442 8.068 -0.759 1.00 92.56 139 LEU A CA 1
ATOM 1115 C C . LEU A 1 139 ? 5.667 7.306 -0.251 1.00 92.56 139 LEU A C 1
ATOM 1117 O O . LEU A 1 139 ? 6.747 7.368 -0.832 1.00 92.56 139 LEU A O 1
ATOM 1121 N N . ARG A 1 140 ? 5.491 6.518 0.812 1.00 93.69 140 ARG A N 1
ATOM 1122 C CA . ARG A 1 140 ? 6.518 5.572 1.254 1.00 93.69 140 ARG A CA 1
ATOM 1123 C C . ARG A 1 140 ? 6.444 4.317 0.391 1.00 93.69 140 ARG A C 1
ATOM 1125 O O . ARG A 1 140 ? 5.466 3.580 0.473 1.00 93.69 140 ARG A O 1
ATOM 1132 N N . VAL A 1 141 ? 7.492 4.061 -0.385 1.00 94.06 141 VAL A N 1
ATOM 1133 C CA . VAL A 1 141 ? 7.584 2.890 -1.266 1.00 94.06 141 VAL A CA 1
ATOM 1134 C C . VAL A 1 141 ? 8.751 2.010 -0.847 1.00 94.06 141 VAL A C 1
ATOM 1136 O O . VAL A 1 141 ? 9.809 2.507 -0.469 1.00 94.06 141 VAL A O 1
ATOM 1139 N N . VAL A 1 142 ? 8.539 0.697 -0.886 1.00 93.06 142 VAL A N 1
ATOM 1140 C CA . VAL A 1 142 ? 9.538 -0.320 -0.547 1.00 93.06 142 VAL A CA 1
ATOM 1141 C C . VAL A 1 142 ? 9.496 -1.393 -1.632 1.00 93.06 142 VAL A C 1
ATOM 1143 O O . VAL A 1 142 ? 8.415 -1.873 -1.974 1.00 93.06 142 VAL A O 1
ATOM 1146 N N . ALA A 1 143 ? 10.655 -1.744 -2.194 1.00 93.38 143 ALA A N 1
ATOM 1147 C CA . ALA A 1 143 ? 10.771 -2.897 -3.083 1.00 93.38 143 ALA A CA 1
ATOM 1148 C C . ALA A 1 143 ? 10.628 -4.188 -2.274 1.00 93.38 143 ALA A C 1
ATOM 1150 O O . ALA A 1 143 ? 11.283 -4.338 -1.246 1.00 93.38 143 ALA A O 1
ATOM 1151 N N . LEU A 1 144 ? 9.795 -5.111 -2.755 1.00 91.31 144 LEU A N 1
ATOM 1152 C CA . LEU A 1 144 ? 9.625 -6.419 -2.129 1.00 91.31 144 LEU A CA 1
ATOM 1153 C C . LEU A 1 144 ? 10.788 -7.341 -2.505 1.00 91.31 144 LEU A C 1
ATOM 1155 O O . LEU A 1 144 ? 11.081 -7.550 -3.685 1.00 91.31 144 LEU A O 1
ATOM 1159 N N . MET A 1 145 ? 11.415 -7.914 -1.489 1.00 89.62 145 MET A N 1
ATOM 1160 C CA . MET A 1 145 ? 12.434 -8.947 -1.583 1.00 89.62 145 MET A CA 1
ATOM 1161 C C . MET A 1 145 ? 11.798 -10.312 -1.866 1.00 89.62 145 MET A C 1
ATOM 1163 O O . MET A 1 145 ? 10.578 -10.488 -1.871 1.00 89.62 145 MET A O 1
ATOM 1167 N N . LYS A 1 146 ? 12.640 -11.319 -2.110 1.00 89.88 146 LYS A N 1
ATOM 1168 C CA . LYS A 1 146 ? 12.203 -12.660 -2.514 1.00 89.88 146 LYS A CA 1
ATOM 1169 C C . LYS A 1 146 ? 11.223 -13.287 -1.521 1.00 89.88 146 LYS A C 1
ATOM 1171 O O . LYS A 1 146 ? 10.226 -13.864 -1.943 1.00 89.88 146 LYS A O 1
ATOM 1176 N N . GLU A 1 147 ? 11.505 -13.192 -0.229 1.00 89.88 147 GLU A N 1
ATOM 1177 C CA . GLU A 1 147 ? 10.681 -13.767 0.835 1.00 89.88 147 GLU A CA 1
ATOM 1178 C C . GLU A 1 147 ? 9.293 -13.117 0.859 1.00 89.88 147 GLU A C 1
ATOM 1180 O O . GLU A 1 147 ? 8.276 -13.809 0.858 1.00 89.88 147 GLU A O 1
ATOM 1185 N N . GLU A 1 148 ? 9.259 -11.790 0.778 1.00 87.69 148 GLU A N 1
ATOM 1186 C CA . GLU A 1 148 ? 8.038 -10.984 0.805 1.00 87.69 148 GLU A CA 1
ATOM 1187 C C . GLU A 1 148 ? 7.199 -11.195 -0.464 1.00 87.69 148 GLU A C 1
ATOM 1189 O O . GLU A 1 148 ? 5.972 -11.235 -0.402 1.00 87.69 148 GLU A O 1
ATOM 1194 N N . LEU A 1 149 ? 7.842 -11.397 -1.620 1.00 89.38 149 LEU A N 1
ATOM 1195 C CA . LEU A 1 149 ? 7.169 -11.764 -2.869 1.00 89.38 149 LEU A CA 1
ATOM 1196 C C . LEU A 1 149 ? 6.530 -13.150 -2.793 1.00 89.38 149 LEU A C 1
ATOM 1198 O O . LEU A 1 149 ? 5.415 -13.339 -3.283 1.00 89.38 149 LEU A O 1
ATOM 1202 N N . VAL A 1 150 ? 7.224 -14.123 -2.195 1.00 89.12 150 VAL A N 1
ATOM 1203 C CA . VAL A 1 150 ? 6.680 -15.474 -1.999 1.00 89.12 150 VAL A CA 1
ATOM 1204 C C . VAL A 1 150 ? 5.473 -15.420 -1.074 1.00 89.12 150 VAL A C 1
ATOM 1206 O O . VAL A 1 150 ? 4.446 -16.013 -1.399 1.00 89.12 150 VAL A O 1
ATOM 1209 N N . GLU A 1 151 ? 5.567 -14.684 0.033 1.00 85.06 151 GLU A N 1
ATOM 1210 C CA . GLU A 1 151 ? 4.443 -14.476 0.943 1.00 85.06 151 GLU A CA 1
ATOM 1211 C C . GLU A 1 151 ? 3.277 -13.779 0.231 1.00 85.06 151 GLU A C 1
ATOM 1213 O O . GLU A 1 151 ? 2.153 -14.274 0.268 1.00 85.06 151 GLU A O 1
ATOM 1218 N N . LEU A 1 152 ? 3.535 -12.690 -0.499 1.00 85.88 152 LEU A N 1
ATOM 1219 C CA . LEU A 1 152 ? 2.514 -11.972 -1.259 1.00 85.88 152 LEU A CA 1
ATOM 1220 C C . LEU A 1 152 ? 1.788 -12.889 -2.249 1.00 85.88 152 LEU A C 1
ATOM 1222 O O . LEU A 1 152 ? 0.559 -12.901 -2.288 1.00 85.88 152 LEU A O 1
ATOM 1226 N N . LEU A 1 153 ? 2.534 -13.658 -3.045 1.00 87.69 153 LEU A N 1
ATOM 1227 C CA . LEU A 1 153 ? 1.959 -14.576 -4.027 1.00 87.69 153 LEU A CA 1
ATOM 1228 C C . LEU A 1 153 ? 1.185 -15.700 -3.341 1.00 87.69 153 LEU A C 1
ATOM 1230 O O . LEU A 1 153 ? 0.065 -16.004 -3.749 1.00 87.69 153 LEU A O 1
ATOM 1234 N N . TYR A 1 154 ? 1.736 -16.289 -2.280 1.00 86.44 154 TYR A N 1
ATOM 1235 C CA . TYR A 1 154 ? 1.036 -17.310 -1.509 1.00 86.44 154 TYR A CA 1
ATOM 1236 C C . TYR A 1 154 ? -0.293 -16.775 -0.968 1.00 86.44 154 TYR A C 1
ATOM 1238 O O . TYR A 1 154 ? -1.324 -17.429 -1.127 1.00 86.44 154 TYR A O 1
ATOM 1246 N N . ASN A 1 155 ? -0.285 -15.563 -0.414 1.00 81.62 155 ASN A N 1
ATOM 1247 C CA . ASN A 1 155 ? -1.464 -14.906 0.134 1.00 81.62 155 ASN A CA 1
ATOM 1248 C C . ASN A 1 155 ? -2.495 -14.577 -0.956 1.00 81.62 155 ASN A C 1
ATOM 1250 O O . ASN A 1 155 ? -3.692 -14.756 -0.746 1.00 81.62 155 ASN A O 1
ATOM 1254 N N . LEU A 1 156 ? -2.038 -14.141 -2.134 1.00 83.38 156 LEU A N 1
ATOM 1255 C CA . LEU A 1 156 ? -2.900 -13.805 -3.267 1.00 83.38 156 LEU A CA 1
ATOM 1256 C C . LEU A 1 156 ? -3.608 -15.040 -3.850 1.00 83.38 156 LEU A C 1
ATOM 1258 O O . LEU A 1 156 ? -4.780 -14.959 -4.212 1.00 83.38 156 LEU A O 1
ATOM 1262 N N . TYR A 1 157 ? -2.918 -16.182 -3.930 1.00 85.94 157 TYR A N 1
ATOM 1263 C CA . TYR A 1 157 ? -3.490 -17.430 -4.452 1.00 85.94 157 TYR A CA 1
ATOM 1264 C C . TYR A 1 157 ? -4.258 -18.245 -3.404 1.00 85.94 157 TYR A C 1
ATOM 1266 O O . TYR A 1 157 ? -5.059 -19.102 -3.775 1.00 85.94 157 TYR A O 1
ATOM 1274 N N . ASN A 1 158 ? -4.053 -17.979 -2.110 1.00 84.69 158 ASN A N 1
ATOM 1275 C CA . ASN A 1 158 ? -4.722 -18.673 -1.009 1.00 84.69 158 ASN A CA 1
ATOM 1276 C C . ASN A 1 158 ? -5.453 -17.684 -0.081 1.00 84.69 158 ASN A C 1
ATOM 1278 O O . ASN A 1 158 ? -5.133 -17.599 1.104 1.00 84.69 158 ASN A O 1
ATOM 1282 N N . PRO A 1 159 ? -6.465 -16.945 -0.572 1.00 74.19 159 PRO A N 1
ATOM 1283 C CA . PRO A 1 159 ? -7.157 -15.948 0.247 1.00 74.19 159 PRO A CA 1
ATOM 1284 C C . PRO A 1 159 ? -7.858 -16.578 1.463 1.00 74.19 159 PRO A C 1
ATOM 1286 O O . PRO A 1 159 ? -7.822 -16.034 2.564 1.00 74.19 159 PRO A O 1
ATOM 1289 N N . SER A 1 160 ? -8.418 -17.779 1.310 1.00 65.62 160 SER A N 1
ATOM 1290 C CA . SER A 1 160 ? -9.207 -18.473 2.336 1.00 65.62 160 SER A CA 1
ATOM 1291 C C . SER A 1 160 ? -8.403 -19.040 3.513 1.00 65.62 160 SER A C 1
ATOM 1293 O O . SER A 1 160 ? -8.990 -19.356 4.546 1.00 65.62 160 SER A O 1
ATOM 1295 N N . THR A 1 161 ? -7.079 -19.187 3.401 1.00 64.00 161 THR A N 1
ATOM 1296 C CA . THR A 1 161 ? -6.241 -19.645 4.528 1.00 64.00 161 THR A CA 1
ATOM 1297 C C . THR A 1 161 ? -5.892 -18.514 5.494 1.00 64.00 161 THR A C 1
ATOM 1299 O O . THR A 1 161 ? -5.585 -18.786 6.655 1.00 64.00 161 THR A O 1
ATOM 1302 N N . ILE A 1 162 ? -5.973 -17.263 5.032 1.00 58.66 162 ILE A N 1
ATOM 1303 C CA . ILE A 1 162 ? -5.583 -16.054 5.773 1.00 58.66 162 ILE A CA 1
ATOM 1304 C C . ILE A 1 162 ? -6.815 -15.246 6.173 1.00 58.66 162 ILE A C 1
ATOM 1306 O O . ILE A 1 162 ? -6.860 -14.694 7.270 1.00 58.66 162 ILE A O 1
ATOM 1310 N N . GLU A 1 163 ? -7.850 -15.235 5.330 1.00 54.53 163 GLU A N 1
ATOM 1311 C CA . GLU A 1 163 ? -9.209 -14.834 5.695 1.00 54.53 163 GLU A CA 1
ATOM 1312 C C . GLU A 1 163 ? -9.890 -15.948 6.502 1.00 54.53 163 GLU A C 1
ATOM 1314 O O . GLU A 1 163 ? -10.942 -16.471 6.129 1.00 54.53 163 GLU A O 1
ATOM 1319 N N . LYS A 1 164 ? -9.291 -16.354 7.626 1.00 40.41 164 LYS A N 1
ATOM 1320 C CA . LYS A 1 164 ? -10.093 -17.051 8.629 1.00 40.41 164 LYS A CA 1
ATOM 1321 C C . LYS A 1 164 ? -11.098 -16.042 9.183 1.00 40.41 164 LYS A C 1
ATOM 1323 O O . LYS A 1 164 ? -10.704 -14.968 9.633 1.00 40.41 164 LYS A O 1
ATOM 1328 N N . LYS A 1 165 ? -12.376 -16.396 9.019 1.00 40.16 165 LYS A N 1
ATOM 1329 C CA . LYS A 1 165 ? -13.527 -15.758 9.663 1.00 40.16 165 LYS A CA 1
ATOM 1330 C C . LYS A 1 165 ? -13.328 -15.638 11.162 1.00 40.16 165 LYS A C 1
ATOM 1332 O O . LYS A 1 165 ? -12.778 -16.610 11.728 1.00 40.16 165 LYS A O 1
#

Sequence (165 aa):
SEEEQNIIIYAYQNFLNTLDFSAQIIIHSRKMNIESYLAKLGQRQSSEENELLKNQISEYIEFIHSFIETNAVMEKNFFVVVSYDPIVIPGGGKKILDVFNFSGKKNKDSGAEESFEQKLIQLNQRTDQVISGLSQIGLRVVALMKEELVELLYNLYNPSTIEKK

Secondary structure (DSSP, 8-state):
-HHHHHHHHHHHHHHHHH--S-EEEEEEEEE---HHHHHHHHHHHHH---HHHHHHHHHHHHHHHHHHHHS--EEEEEEEEE---------TT-SSSTTS---------SHHHHHHHHHHHHHHHHHHHHHHHHHHTT----PPPHHHHHHHHHHHH-HHHH---

pLDDT: mean 82.16, std 16.6, range [39.62, 96.31]

Mean predicted aligned error: 11.36 Å

Solvent-accessible surface area (backbone atoms only — not comparable to full-atom values): 10223 Å² total; per-residue (Å²): 106,74,66,56,53,50,51,42,52,52,39,48,50,52,37,59,72,67,57,92,64,65,70,45,82,47,78,51,74,42,76,60,83,54,63,71,58,52,50,51,49,54,52,50,37,72,70,48,83,53,65,71,60,31,50,52,46,50,54,49,52,53,49,53,51,53,50,46,74,76,40,84,55,65,44,74,48,82,44,78,48,76,64,81,78,78,84,74,73,78,68,83,89,69,89,80,67,77,86,74,71,89,68,94,73,94,76,80,77,69,69,58,56,62,52,46,56,55,51,51,52,53,48,49,53,55,49,51,50,51,41,52,39,44,39,74,55,71,44,92,70,78,87,78,52,74,69,56,48,50,50,51,51,51,47,70,78,38,51,72,79,73,59,66,128

Foldseek 3Di:
DVVLVVVLVVLVVVLVVVDPFDKDKDKDKDQDDCPVVLVVLVVVLVVDPDPVVNVVSVVVSVVVVVVCVVDRDIDIDIDMDTDQDPPPVVPPDDPPPPVPPPDDDPDDDPPVVVVVVVSVVVSVVSVVSNCVSVVSSVDHDDDDDPVRVVVVVVCVVCVPVVPPD